Protein AF-A0A9W7BFM4-F1 (afdb_monomer_lite)

Foldseek 3Di:
DDPLVVQVVVCVVVVHDSVVVCVQCVPPVNVVVVVVVVVVVDDPPCDDPPWDADPNHTDDPVPDDCPVQVNQVSDPDDGPPVNVDDPPDPPPDPDDD

Organism: NCBI:txid1714386

pLDDT: mean 85.86, std 16.22, range [40.12, 97.94]

InterPro domains:
  IPR004911 Gamma interferon inducible lysosomal thiol reductase GILT [PTHR13234] (8-93)
  IPR036249 Thioredoxin-like superfamily [SSF52833] (7-59)

Radius of gyration: 19.41 Å; chains: 1; bounding box: 41×30×45 Å

Secondary structure (DSSP, 8-state):
--HHHHHHHHHHHTT--HHHHHHHHT-HHHHHHHHHHHHHHS-TT--SSS-EEETTEEE-TTT---HHHHHHHH--SS--GGGGS------------

Sequence (97 aa):
MAVDKAFETCATQQGLDWDGISACHDDPDKSWELQQAAAAATPSDHTYVPWVVIDGEQYDLDTETDFFGYICDAYTGDKPAACSGKFAKKIAKCENN

Structure (mmCIF, N/CA/C/O backbone):
data_AF-A0A9W7BFM4-F1
#
_entry.id   AF-A0A9W7BFM4-F1
#
loop_
_atom_site.group_PDB
_atom_site.id
_atom_site.type_symbol
_atom_site.label_atom_id
_atom_site.label_alt_id
_atom_site.label_comp_id
_atom_site.label_asym_id
_atom_site.label_entity_id
_atom_site.label_seq_id
_atom_site.pdbx_PDB_ins_code
_atom_site.Cartn_x
_atom_site.Cartn_y
_atom_site.Cartn_z
_atom_site.occupancy
_atom_site.B_iso_or_equiv
_atom_site.auth_seq_id
_atom_site.auth_comp_id
_atom_site.auth_asym_id
_atom_site.auth_atom_id
_atom_site.pdbx_PDB_model_num
ATOM 1 N N . MET A 1 1 ? 21.362 7.613 -1.841 1.00 44.12 1 MET A N 1
ATOM 2 C CA . MET A 1 1 ? 21.178 6.468 -0.924 1.00 44.12 1 MET A CA 1
ATOM 3 C C . MET A 1 1 ? 20.291 5.481 -1.657 1.00 44.12 1 MET A C 1
ATOM 5 O O . MET A 1 1 ? 19.280 5.910 -2.190 1.00 44.12 1 MET A O 1
ATOM 9 N N . ALA A 1 2 ? 20.762 4.244 -1.816 1.00 55.72 2 ALA A N 1
ATOM 10 C CA . ALA A 1 2 ? 20.205 3.239 -2.718 1.00 55.72 2 ALA A CA 1
ATOM 11 C C . ALA A 1 2 ? 18.837 2.758 -2.219 1.00 55.72 2 ALA A C 1
ATOM 13 O O . ALA A 1 2 ? 18.775 1.989 -1.261 1.00 55.72 2 ALA A O 1
ATOM 14 N N . VAL A 1 3 ? 17.765 3.248 -2.842 1.00 62.84 3 VAL A N 1
ATOM 15 C CA . VAL A 1 3 ? 16.386 2.779 -2.627 1.00 62.84 3 VAL A CA 1
ATOM 16 C C . VAL A 1 3 ? 16.328 1.246 -2.765 1.00 62.84 3 VAL A C 1
ATOM 18 O O . VAL A 1 3 ? 15.753 0.568 -1.916 1.00 62.84 3 VAL A O 1
ATOM 21 N N . ASP A 1 4 ? 17.102 0.709 -3.705 1.00 76.62 4 ASP A N 1
ATOM 22 C CA . ASP A 1 4 ? 17.273 -0.722 -3.974 1.00 76.62 4 ASP A CA 1
ATOM 23 C C . ASP A 1 4 ? 17.753 -1.512 -2.747 1.00 76.62 4 ASP A C 1
ATOM 25 O O . ASP A 1 4 ? 17.254 -2.598 -2.470 1.00 76.62 4 ASP A O 1
ATOM 29 N N . LYS A 1 5 ? 18.649 -0.943 -1.925 1.00 89.62 5 LYS A N 1
ATOM 30 C CA . LYS A 1 5 ? 19.171 -1.633 -0.732 1.00 89.62 5 LYS A CA 1
ATOM 31 C C . LYS A 1 5 ? 18.110 -1.792 0.356 1.00 89.62 5 LYS A C 1
ATOM 33 O O . LYS A 1 5 ? 18.129 -2.776 1.100 1.00 89.62 5 LYS A O 1
ATOM 38 N N . ALA A 1 6 ? 17.211 -0.816 0.487 1.00 92.88 6 ALA A N 1
ATOM 39 C CA . ALA A 1 6 ? 16.106 -0.914 1.435 1.00 92.88 6 ALA A CA 1
ATOM 40 C C . ALA A 1 6 ? 15.126 -2.012 0.998 1.00 92.88 6 ALA A C 1
ATOM 42 O O . ALA A 1 6 ? 14.702 -2.814 1.829 1.00 92.88 6 ALA A O 1
ATOM 43 N N . PHE A 1 7 ? 14.829 -2.093 -0.301 1.00 93.50 7 PHE A N 1
ATOM 44 C CA . PHE A 1 7 ? 13.945 -3.116 -0.851 1.00 93.50 7 PHE A CA 1
ATOM 45 C C . PHE A 1 7 ? 14.534 -4.526 -0.748 1.00 93.50 7 PHE A C 1
ATOM 47 O O . PHE A 1 7 ? 13.859 -5.412 -0.226 1.00 93.50 7 PHE A O 1
ATOM 54 N N . GLU A 1 8 ? 15.801 -4.714 -1.123 1.00 95.25 8 GLU A N 1
ATOM 55 C CA . GLU A 1 8 ? 16.514 -5.992 -0.991 1.00 95.25 8 GLU A CA 1
ATOM 56 C C . GLU A 1 8 ? 16.527 -6.489 0.459 1.00 95.25 8 GLU A C 1
ATOM 58 O O . GLU A 1 8 ? 16.219 -7.651 0.739 1.00 95.25 8 GLU A O 1
ATOM 63 N N . THR A 1 9 ? 16.839 -5.592 1.402 1.00 96.12 9 THR A N 1
ATOM 64 C CA . THR A 1 9 ? 16.893 -5.932 2.830 1.00 96.12 9 THR A CA 1
ATOM 65 C C . THR A 1 9 ? 15.528 -6.401 3.328 1.00 96.12 9 THR A C 1
ATOM 67 O O . THR A 1 9 ? 15.437 -7.443 3.978 1.00 96.12 9 THR A O 1
ATOM 70 N N . CYS A 1 10 ? 14.467 -5.655 3.016 1.00 96.00 10 CYS A N 1
ATOM 71 C CA . CYS A 1 10 ? 13.109 -6.006 3.421 1.00 96.00 10 CYS A CA 1
ATOM 72 C C . CYS A 1 10 ? 12.651 -7.323 2.786 1.00 96.00 10 CYS A C 1
ATOM 74 O O . CYS A 1 10 ? 12.144 -8.186 3.500 1.00 96.00 10 CYS A O 1
ATOM 76 N N . ALA A 1 11 ? 12.869 -7.510 1.481 1.00 96.31 11 ALA A N 1
ATOM 77 C CA . ALA A 1 11 ? 12.5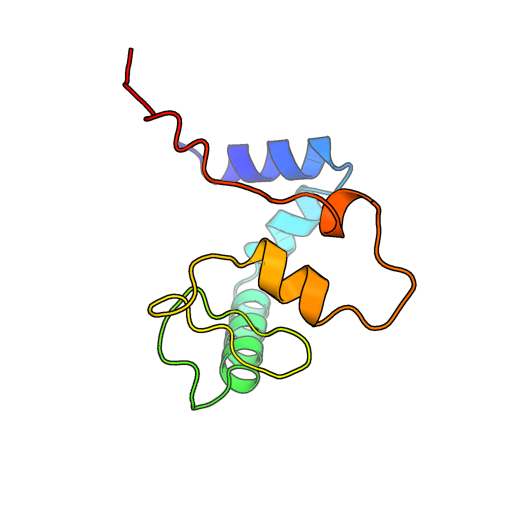12 -8.740 0.778 1.00 96.31 11 ALA A CA 1
ATOM 78 C C . ALA A 1 11 ? 13.199 -9.956 1.417 1.00 96.31 11 ALA A C 1
ATOM 80 O O . ALA A 1 11 ? 12.529 -10.908 1.821 1.00 96.31 11 ALA A O 1
ATOM 81 N N . THR A 1 12 ? 14.514 -9.866 1.631 1.00 95.44 12 THR A N 1
ATOM 82 C CA . THR A 1 12 ? 15.309 -10.946 2.231 1.00 95.44 12 THR A CA 1
ATOM 83 C C . THR A 1 12 ? 14.855 -11.270 3.655 1.00 95.44 12 THR A C 1
ATOM 85 O O . THR A 1 12 ? 14.734 -12.441 4.013 1.00 95.44 12 THR A O 1
ATOM 88 N N . GLN A 1 13 ? 14.552 -10.257 4.477 1.00 97.56 13 GLN A N 1
ATOM 89 C CA . GLN A 1 13 ? 14.046 -10.461 5.842 1.00 97.56 13 GLN A CA 1
ATOM 90 C C . GLN A 1 13 ? 12.703 -11.199 5.880 1.00 97.56 13 GLN A C 1
ATOM 92 O O . GLN A 1 13 ? 12.447 -11.936 6.831 1.00 97.56 13 GLN A O 1
ATOM 97 N N . GLN A 1 14 ? 11.862 -11.012 4.862 1.00 97.38 14 GLN A N 1
ATOM 98 C CA . GLN A 1 14 ? 10.589 -11.723 4.722 1.00 97.38 14 GLN A CA 1
ATOM 99 C C . GLN A 1 14 ? 10.730 -13.064 3.978 1.00 97.38 14 GLN A C 1
ATOM 101 O O . GLN A 1 14 ? 9.731 -13.747 3.762 1.00 97.38 14 GLN A O 1
ATOM 106 N N . GLY A 1 15 ? 11.950 -13.460 3.589 1.00 97.12 15 GLY A N 1
ATOM 107 C CA . GLY A 1 15 ? 12.202 -14.682 2.821 1.00 97.12 15 GLY A CA 1
ATOM 108 C C . GLY A 1 15 ? 11.698 -14.620 1.376 1.00 97.12 15 GLY A C 1
ATOM 109 O O . GLY A 1 15 ? 11.435 -15.662 0.779 1.00 97.12 15 GLY A O 1
ATOM 110 N N . LEU A 1 16 ? 11.529 -13.415 0.829 1.00 97.44 16 LEU A N 1
ATOM 111 C CA . LEU A 1 16 ? 11.138 -13.188 -0.559 1.00 97.44 16 LEU A CA 1
ATOM 112 C C . LEU A 1 16 ? 12.372 -13.140 -1.468 1.00 97.44 16 LEU A C 1
ATOM 114 O O . LEU A 1 16 ? 13.440 -12.683 -1.062 1.00 97.44 16 LEU A O 1
ATOM 118 N N . ASP A 1 17 ? 12.200 -13.587 -2.711 1.00 97.06 17 ASP A N 1
ATOM 119 C CA . ASP A 1 17 ? 13.238 -13.553 -3.742 1.00 97.06 17 ASP A CA 1
ATOM 120 C C . ASP A 1 17 ? 13.433 -12.128 -4.279 1.00 97.06 17 ASP A C 1
ATOM 122 O O . ASP A 1 17 ? 12.607 -11.607 -5.034 1.00 97.06 17 ASP A O 1
ATOM 126 N N . TRP A 1 18 ? 14.532 -11.492 -3.872 1.00 95.25 18 TRP A N 1
ATOM 127 C CA . TRP A 1 18 ? 14.882 -10.148 -4.322 1.00 95.25 18 TRP A CA 1
ATOM 128 C C . TRP A 1 18 ? 15.184 -10.082 -5.822 1.00 95.25 18 TRP A C 1
ATOM 130 O O . TRP A 1 18 ? 14.755 -9.133 -6.482 1.00 95.25 18 TRP A O 1
ATOM 140 N N . ASP A 1 19 ? 15.879 -11.076 -6.373 1.00 95.44 19 ASP A N 1
ATOM 141 C CA . ASP A 1 19 ? 16.273 -11.062 -7.784 1.00 95.44 19 ASP A CA 1
ATOM 142 C C . ASP A 1 19 ? 15.025 -11.152 -8.674 1.00 95.44 19 ASP A C 1
ATOM 144 O O . ASP A 1 19 ? 14.895 -10.423 -9.657 1.00 95.44 19 ASP A O 1
ATOM 148 N N . GLY A 1 20 ? 14.045 -11.970 -8.276 1.00 95.75 20 GLY A N 1
ATOM 149 C CA . GLY A 1 20 ? 12.737 -12.030 -8.926 1.00 95.75 20 GLY A CA 1
ATOM 150 C C . GLY A 1 20 ? 11.933 -10.725 -8.828 1.00 95.75 20 GLY A C 1
ATOM 151 O O . GLY A 1 20 ? 11.343 -10.291 -9.821 1.00 95.75 20 GLY A O 1
ATOM 152 N N . ILE A 1 21 ? 11.909 -10.079 -7.655 1.00 94.50 21 ILE A N 1
ATOM 153 C CA . ILE A 1 21 ? 11.185 -8.810 -7.447 1.00 94.50 21 ILE A CA 1
ATOM 154 C C . ILE A 1 21 ? 11.810 -7.683 -8.272 1.00 94.50 21 ILE A C 1
ATOM 156 O O . ILE A 1 21 ? 11.091 -6.988 -8.992 1.00 94.50 21 ILE A O 1
ATOM 160 N N . SER A 1 22 ? 13.130 -7.512 -8.185 1.00 94.00 22 SER A N 1
ATOM 161 C CA . SER A 1 22 ? 13.861 -6.466 -8.908 1.00 94.00 22 SER A CA 1
ATOM 162 C C . SER A 1 22 ? 13.757 -6.654 -10.420 1.00 94.00 22 SER A C 1
ATOM 164 O O . SER A 1 22 ? 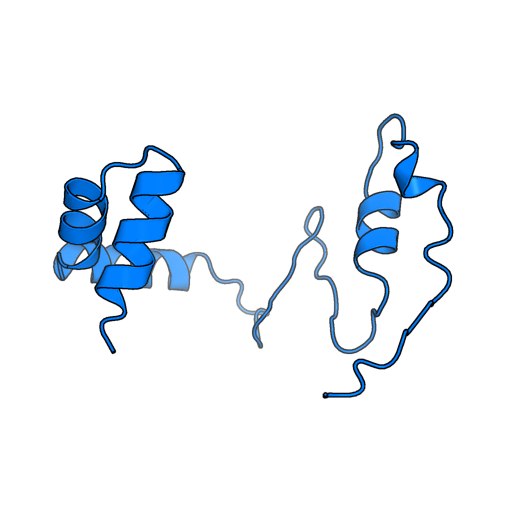13.388 -5.714 -11.116 1.00 94.00 22 SER A O 1
ATOM 166 N N . ALA A 1 23 ? 13.923 -7.880 -10.928 1.00 94.88 23 ALA A N 1
ATOM 167 C CA . ALA A 1 23 ? 13.738 -8.169 -12.350 1.00 94.88 23 ALA A CA 1
ATOM 168 C C . ALA A 1 23 ? 12.305 -7.896 -12.845 1.00 94.88 23 ALA A C 1
ATOM 170 O O . ALA A 1 23 ? 12.118 -7.536 -14.003 1.00 94.88 23 ALA A O 1
ATOM 171 N N . CYS A 1 24 ? 11.286 -8.078 -11.998 1.00 93.62 24 CYS A N 1
ATOM 172 C CA . CYS A 1 24 ? 9.901 -7.748 -12.338 1.00 93.62 24 CYS A CA 1
ATOM 173 C C . CYS A 1 24 ? 9.655 -6.231 -12.351 1.00 93.62 24 CYS A C 1
ATOM 175 O O . CYS A 1 24 ? 9.044 -5.722 -13.286 1.00 93.62 24 CYS A O 1
ATOM 177 N N . HIS A 1 25 ? 10.144 -5.520 -11.333 1.00 91.62 25 HIS A N 1
ATOM 178 C CA . HIS A 1 25 ? 10.027 -4.066 -11.209 1.00 91.62 25 HIS A CA 1
ATOM 179 C C . HIS A 1 25 ? 10.770 -3.326 -12.332 1.00 91.62 25 HIS A C 1
ATOM 181 O O . HIS A 1 25 ? 10.238 -2.380 -12.915 1.00 91.62 25 HIS A O 1
ATOM 187 N N . ASP A 1 26 ? 11.980 -3.778 -12.663 1.00 92.31 26 ASP A N 1
ATOM 188 C CA . ASP A 1 26 ? 12.853 -3.121 -13.640 1.00 92.31 26 ASP A CA 1
ATOM 189 C C . ASP A 1 26 ? 12.493 -3.464 -15.097 1.00 92.31 26 ASP A C 1
ATOM 191 O O . ASP A 1 26 ? 13.053 -2.880 -16.026 1.00 92.31 26 ASP A O 1
ATOM 195 N N . ASP A 1 27 ? 11.550 -4.387 -15.317 1.00 96.75 27 ASP A N 1
ATOM 196 C CA . ASP A 1 27 ? 10.992 -4.696 -16.634 1.00 96.75 27 ASP A CA 1
ATOM 197 C C . ASP A 1 27 ? 10.007 -3.583 -17.054 1.00 96.75 27 ASP A C 1
ATOM 199 O O . ASP A 1 27 ? 8.926 -3.452 -16.465 1.00 96.75 27 ASP A O 1
ATOM 203 N N . PRO A 1 28 ? 10.346 -2.759 -18.064 1.00 96.31 28 PRO A N 1
ATOM 204 C CA . PRO A 1 28 ? 9.554 -1.584 -18.411 1.00 96.31 28 PRO A CA 1
ATOM 205 C C . PRO A 1 28 ? 8.175 -1.936 -18.980 1.00 96.31 28 PRO A C 1
ATOM 207 O O . PRO A 1 28 ? 7.219 -1.196 -18.737 1.00 96.31 28 PRO A O 1
ATOM 210 N N . ASP A 1 29 ? 8.051 -3.056 -19.697 1.00 97.50 29 ASP A N 1
ATOM 211 C CA . ASP A 1 29 ? 6.787 -3.467 -20.311 1.00 97.50 29 ASP A CA 1
ATOM 212 C C . ASP A 1 29 ? 5.808 -3.941 -19.232 1.00 97.50 29 ASP A C 1
ATOM 214 O O . ASP A 1 29 ? 4.648 -3.518 -19.2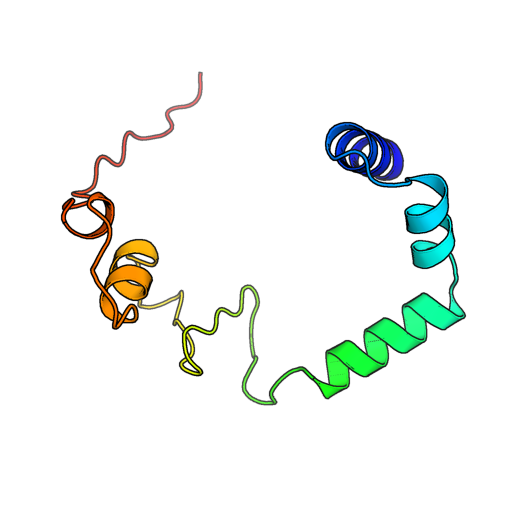11 1.00 97.50 29 ASP A O 1
ATOM 218 N N . LYS A 1 30 ? 6.292 -4.744 -18.275 1.00 96.00 30 LYS A N 1
ATOM 219 C CA . LYS A 1 30 ? 5.480 -5.180 -17.128 1.00 96.00 30 LYS A CA 1
ATOM 220 C C . LYS A 1 30 ? 5.109 -4.020 -16.220 1.00 96.00 30 LYS A C 1
ATOM 222 O O . LYS A 1 30 ? 3.951 -3.901 -15.826 1.00 96.00 30 LYS A O 1
ATOM 227 N N . SER A 1 31 ? 6.062 -3.142 -15.914 1.00 94.31 31 SER A N 1
ATOM 228 C CA . SER A 1 31 ? 5.794 -1.949 -15.110 1.00 94.31 31 SER A CA 1
ATOM 229 C C . SER A 1 31 ? 4.722 -1.066 -15.748 1.00 94.31 31 SER A C 1
ATOM 231 O O . SER A 1 31 ? 3.835 -0.567 -15.052 1.00 94.31 31 SER A O 1
ATOM 233 N N . TRP A 1 32 ? 4.738 -0.922 -17.075 1.00 96.44 32 TRP A N 1
ATOM 234 C CA . TRP A 1 32 ? 3.701 -0.193 -17.799 1.00 96.44 32 TRP A CA 1
ATOM 235 C C . TRP A 1 32 ? 2.339 -0.901 -17.780 1.00 96.44 32 TRP A C 1
ATOM 237 O O . TRP A 1 32 ? 1.309 -0.259 -17.555 1.00 96.44 32 TRP A O 1
ATOM 247 N N . GLU A 1 33 ? 2.307 -2.218 -17.981 1.00 97.06 33 GLU A N 1
ATOM 248 C CA . GLU A 1 33 ? 1.078 -3.012 -17.885 1.00 97.06 33 GLU A CA 1
ATOM 249 C C . GLU A 1 33 ? 0.425 -2.876 -16.500 1.00 97.06 33 GLU A C 1
ATOM 251 O O . GLU A 1 33 ? -0.774 -2.593 -16.410 1.00 97.06 33 GLU A O 1
ATOM 256 N N . LEU A 1 34 ? 1.214 -2.978 -15.423 1.00 95.88 34 LEU A N 1
ATOM 257 C CA . LEU A 1 34 ? 0.724 -2.790 -14.057 1.00 95.88 34 LEU A CA 1
ATOM 258 C C . LEU A 1 34 ? 0.148 -1.388 -13.832 1.00 95.88 34 LEU A C 1
ATOM 260 O O . LEU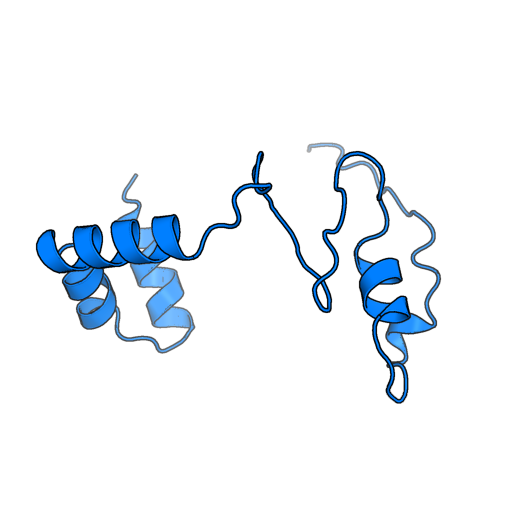 A 1 34 ? -0.906 -1.261 -13.208 1.00 95.88 34 LEU A O 1
ATOM 264 N N . GLN A 1 35 ? 0.799 -0.338 -14.341 1.00 96.12 35 GLN A N 1
ATOM 265 C CA . GLN A 1 35 ? 0.291 1.032 -14.207 1.00 96.12 35 GLN A CA 1
ATOM 266 C C . GLN A 1 35 ? -1.059 1.214 -14.910 1.00 96.12 35 GLN A C 1
ATOM 268 O O . GLN A 1 35 ? -1.971 1.814 -14.339 1.00 96.12 35 GLN A O 1
ATOM 273 N N . GLN A 1 36 ? -1.218 0.665 -16.116 1.00 97.94 36 GLN A N 1
ATOM 274 C CA . GLN A 1 36 ? -2.493 0.714 -16.835 1.00 97.94 36 GLN A CA 1
ATOM 275 C C . GLN A 1 36 ? -3.593 -0.060 -16.101 1.00 97.94 36 GLN A C 1
ATOM 277 O O . GLN A 1 36 ? -4.712 0.438 -15.970 1.00 97.94 36 GLN A O 1
ATOM 282 N N . ALA A 1 37 ? -3.277 -1.251 -15.585 1.00 97.56 37 ALA A N 1
ATOM 283 C CA . ALA A 1 37 ? -4.222 -2.050 -14.814 1.00 97.56 37 ALA A CA 1
ATOM 284 C C . ALA A 1 37 ? -4.655 -1.333 -13.523 1.00 97.56 37 ALA A C 1
ATOM 286 O O .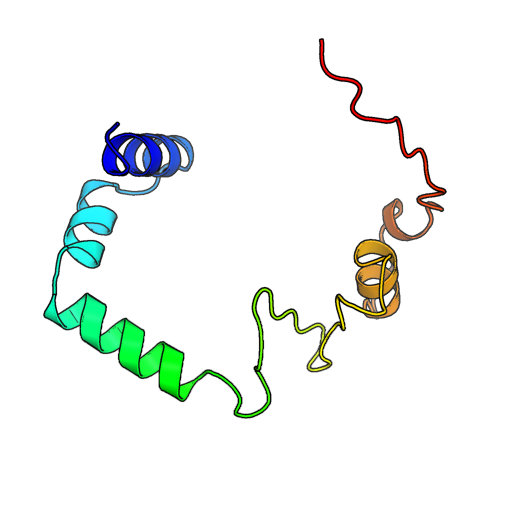 ALA A 1 37 ? -5.846 -1.285 -13.217 1.00 97.56 37 ALA A O 1
ATOM 287 N N . ALA A 1 38 ? -3.715 -0.715 -12.801 1.00 95.31 38 ALA A N 1
ATOM 288 C CA . ALA A 1 38 ? -4.006 0.065 -11.601 1.00 95.31 38 ALA A CA 1
ATOM 289 C C . ALA A 1 38 ? -4.872 1.297 -11.910 1.00 95.31 38 ALA A C 1
ATOM 291 O O . ALA A 1 38 ? -5.825 1.574 -11.181 1.00 95.31 38 ALA A O 1
ATOM 292 N N . ALA A 1 39 ? -4.593 2.002 -13.011 1.00 94.69 39 ALA A N 1
ATOM 293 C CA . ALA A 1 39 ? -5.413 3.125 -13.460 1.00 94.69 39 ALA A CA 1
ATOM 294 C C . ALA A 1 39 ? -6.847 2.685 -13.799 1.00 94.69 39 ALA A C 1
ATOM 296 O O . ALA A 1 39 ? -7.798 3.343 -13.390 1.00 94.69 39 ALA A O 1
ATOM 297 N N . ALA A 1 40 ? -7.014 1.550 -14.484 1.00 96.31 40 ALA A N 1
ATOM 298 C CA . ALA A 1 40 ? -8.331 1.002 -14.813 1.00 96.31 40 ALA A CA 1
ATOM 299 C C . ALA A 1 40 ? -9.108 0.507 -13.579 1.00 96.31 40 ALA A C 1
ATOM 301 O O . ALA A 1 40 ? -10.335 0.580 -13.557 1.00 96.31 40 ALA A O 1
ATOM 302 N N . ALA A 1 41 ? -8.405 0.004 -12.561 1.00 93.94 41 ALA A N 1
ATOM 303 C CA . ALA A 1 41 ? -8.999 -0.453 -11.307 1.00 93.94 41 ALA A CA 1
ATOM 304 C C . ALA A 1 41 ? -9.294 0.688 -10.319 1.00 93.94 41 ALA A C 1
ATOM 306 O O . ALA A 1 41 ? -9.993 0.469 -9.331 1.00 93.94 41 ALA A O 1
ATOM 307 N N . THR A 1 42 ? -8.759 1.888 -10.560 1.00 92.88 42 THR A N 1
ATOM 308 C CA . THR A 1 42 ? -8.962 3.049 -9.693 1.00 92.88 42 THR A CA 1
ATOM 309 C C . THR A 1 42 ? -10.364 3.630 -9.914 1.00 92.88 42 THR A C 1
ATOM 311 O O . THR A 1 42 ? -10.669 4.058 -11.029 1.00 92.88 42 THR A O 1
ATOM 314 N N . PRO A 1 43 ? -11.229 3.668 -8.881 1.00 91.44 43 PRO A N 1
ATOM 315 C CA . PRO A 1 43 ? -12.562 4.255 -8.989 1.00 91.44 43 PRO A CA 1
ATOM 316 C C . PRO A 1 43 ? -12.519 5.736 -9.382 1.00 91.44 43 PRO A C 1
ATOM 318 O O . PRO A 1 43 ? -11.604 6.461 -8.998 1.00 91.44 43 PRO A O 1
ATOM 321 N N . SER A 1 44 ? -13.520 6.218 -10.122 1.00 91.88 44 SER A N 1
ATOM 322 C CA . SER A 1 44 ? -13.551 7.613 -10.598 1.00 91.88 44 SER A CA 1
ATOM 323 C C . SER A 1 44 ? -13.682 8.658 -9.483 1.00 91.88 44 SER A C 1
ATOM 325 O O . SER A 1 44 ? -13.398 9.831 -9.706 1.00 91.88 44 SER A O 1
ATOM 327 N N . ASP A 1 45 ? -14.164 8.249 -8.312 1.00 91.00 45 ASP A N 1
ATOM 328 C CA . ASP A 1 45 ? -14.319 9.060 -7.102 1.00 91.00 45 ASP A CA 1
ATOM 329 C C . ASP A 1 45 ? -13.071 9.059 -6.203 1.00 91.00 45 ASP A C 1
ATOM 331 O O . ASP A 1 45 ? -12.984 9.882 -5.290 1.00 91.00 45 ASP A O 1
ATOM 335 N N . HIS A 1 46 ? -12.073 8.217 -6.494 1.00 92.19 46 HIS A N 1
ATOM 336 C CA . HIS A 1 46 ? -10.772 8.237 -5.829 1.00 92.19 46 HIS A CA 1
ATOM 337 C C . HIS A 1 46 ? -10.013 9.521 -6.206 1.00 92.19 46 HIS A C 1
ATOM 339 O O . HIS A 1 46 ? -9.362 9.614 -7.247 1.00 92.19 46 HIS A O 1
ATOM 345 N N . THR A 1 47 ? -10.116 10.538 -5.348 1.00 91.44 47 THR A N 1
ATOM 346 C CA . THR A 1 47 ? -9.639 11.910 -5.620 1.00 91.44 47 THR A CA 1
ATOM 347 C C . THR A 1 47 ? -8.355 12.290 -4.885 1.00 91.44 47 THR A C 1
ATOM 349 O O . THR A 1 47 ? -7.733 13.299 -5.221 1.00 91.44 47 THR A O 1
ATOM 352 N N . TYR A 1 48 ? -7.933 11.494 -3.903 1.00 90.94 48 TYR A N 1
ATOM 353 C CA . TYR A 1 48 ? -6.745 11.741 -3.091 1.00 90.94 48 TYR A CA 1
ATOM 354 C C . TYR A 1 48 ? -6.146 10.440 -2.561 1.00 90.94 48 TYR A C 1
ATOM 356 O O . TYR A 1 48 ? -6.826 9.424 -2.483 1.00 90.94 48 TYR A O 1
ATOM 364 N N . VAL A 1 49 ? -4.881 10.496 -2.138 1.00 92.38 49 VAL A N 1
ATOM 365 C CA . VAL A 1 49 ? -4.205 9.398 -1.436 1.00 92.38 49 VAL A CA 1
ATOM 366 C C . VAL A 1 49 ? -3.779 9.832 -0.023 1.00 92.38 49 VAL A C 1
ATOM 368 O O . VAL A 1 49 ? -3.383 10.988 0.145 1.00 92.38 49 VAL A O 1
ATOM 371 N N . PRO A 1 50 ? -3.785 8.927 0.977 1.00 91.62 50 PRO A N 1
ATOM 372 C CA . PRO A 1 50 ? -4.249 7.540 0.884 1.00 91.62 50 PRO A CA 1
ATOM 373 C C . PRO A 1 50 ? -5.778 7.440 0.734 1.00 91.62 50 PRO A C 1
ATOM 375 O O . PRO A 1 50 ? -6.505 8.258 1.281 1.00 91.62 50 PRO A O 1
ATOM 378 N N . TRP A 1 51 ? -6.252 6.433 -0.008 1.00 92.88 51 TRP A N 1
ATOM 379 C CA . TRP A 1 51 ? -7.675 6.118 -0.186 1.00 92.88 51 TRP A CA 1
ATOM 380 C C . TRP A 1 51 ? -7.963 4.759 0.424 1.00 92.88 51 TRP A C 1
ATOM 382 O O . TRP A 1 51 ? -7.424 3.744 -0.024 1.00 92.88 51 TRP A O 1
ATOM 392 N N . VAL A 1 52 ? -8.768 4.747 1.479 1.00 93.19 52 VAL A N 1
ATOM 393 C CA . VAL A 1 52 ? -9.014 3.544 2.267 1.00 93.19 52 VAL A CA 1
ATOM 394 C C . VAL A 1 52 ? -10.467 3.137 2.110 1.00 93.19 52 VAL A C 1
ATOM 396 O O . VAL A 1 52 ? -11.364 3.961 2.250 1.00 93.19 52 VAL A O 1
ATOM 399 N N . VAL A 1 53 ? -10.687 1.861 1.800 1.00 92.56 53 VAL A N 1
ATOM 400 C CA . VAL A 1 53 ? -12.016 1.273 1.631 1.00 92.56 53 VAL A CA 1
ATOM 401 C C . VAL A 1 53 ? -12.139 0.098 2.590 1.00 92.56 53 VAL A C 1
ATOM 403 O O . VAL A 1 53 ? -11.289 -0.794 2.586 1.00 92.56 53 VAL A O 1
ATOM 406 N N . ILE A 1 54 ? -13.186 0.100 3.409 1.00 92.88 54 ILE A N 1
ATOM 407 C CA . ILE A 1 54 ? -13.501 -0.950 4.379 1.00 92.88 54 ILE A CA 1
ATOM 408 C C . ILE A 1 54 ? -14.899 -1.460 4.033 1.00 92.88 54 ILE A C 1
ATOM 410 O O . ILE A 1 54 ? -15.846 -0.684 3.993 1.00 92.88 54 ILE A O 1
ATOM 414 N N . ASP A 1 55 ? -15.016 -2.750 3.707 1.00 90.94 55 ASP A N 1
ATOM 415 C CA . ASP A 1 55 ? -16.273 -3.392 3.283 1.00 90.94 55 ASP A CA 1
ATOM 416 C C . ASP A 1 55 ? -17.036 -2.653 2.162 1.00 90.94 55 ASP A C 1
ATOM 418 O O . ASP A 1 55 ? -18.259 -2.700 2.063 1.00 90.94 55 ASP A O 1
ATOM 422 N N . GLY A 1 56 ? -16.294 -2.005 1.260 1.00 89.56 56 GLY A N 1
ATOM 423 C CA . GLY A 1 56 ? -16.847 -1.267 0.122 1.00 89.56 56 GLY A CA 1
ATOM 424 C C . GLY A 1 56 ? -17.218 0.187 0.424 1.00 89.56 56 GLY A C 1
ATOM 425 O O . GLY A 1 56 ? -17.539 0.918 -0.510 1.00 89.56 56 GLY A O 1
ATOM 426 N N . GLU A 1 57 ? -17.120 0.627 1.680 1.00 90.00 57 GLU A N 1
ATOM 427 C CA . GLU A 1 57 ? -17.316 2.020 2.077 1.00 90.00 57 GLU A CA 1
ATOM 428 C C . GLU A 1 57 ? -15.977 2.750 2.189 1.00 90.00 57 GLU A C 1
ATOM 430 O O . GLU A 1 57 ? -14.987 2.220 2.703 1.00 90.00 57 GLU A O 1
ATOM 435 N N . GLN A 1 58 ? -15.931 3.976 1.673 1.00 92.25 58 GLN A N 1
ATOM 436 C CA . GLN A 1 58 ? -14.745 4.813 1.761 1.00 92.25 58 GLN A CA 1
ATOM 437 C C . GLN A 1 58 ? -14.610 5.382 3.176 1.00 92.25 58 GLN A C 1
ATOM 439 O O . GLN A 1 58 ? -15.549 5.962 3.716 1.00 92.25 58 GLN A O 1
ATOM 444 N N . TYR A 1 59 ? -13.430 5.205 3.766 1.00 93.00 59 TYR A N 1
ATOM 445 C CA . TYR A 1 59 ? -13.069 5.800 5.044 1.00 93.00 59 TYR A CA 1
ATOM 446 C C . TYR A 1 59 ? -12.502 7.200 4.797 1.00 93.00 59 TYR A C 1
ATOM 448 O O . TYR A 1 59 ? -11.403 7.349 4.249 1.00 93.00 59 TYR A O 1
ATOM 456 N N . ASP A 1 60 ? -13.258 8.219 5.199 1.00 90.38 60 ASP A N 1
ATOM 457 C CA . ASP A 1 60 ? -12.898 9.618 4.997 1.00 90.38 60 ASP A CA 1
ATOM 458 C C . ASP A 1 60 ? -11.857 10.077 6.024 1.00 90.38 60 ASP A C 1
ATOM 460 O O . ASP A 1 60 ? -12.164 10.347 7.182 1.00 90.38 60 ASP A O 1
ATOM 464 N N . LEU A 1 61 ? -10.607 10.202 5.586 1.00 87.88 61 LEU A N 1
ATOM 465 C CA . LEU A 1 61 ? -9.488 10.598 6.444 1.00 87.88 61 LEU A CA 1
ATOM 466 C C . LEU A 1 61 ? -9.546 12.056 6.918 1.00 87.88 61 LEU A C 1
ATOM 468 O O . LEU A 1 61 ? -8.844 12.396 7.874 1.00 87.88 61 LEU A O 1
ATOM 472 N N . ASP A 1 62 ? -10.348 12.909 6.276 1.00 86.50 62 ASP A N 1
ATOM 473 C CA . ASP A 1 62 ? -10.499 14.305 6.694 1.00 86.50 62 ASP A CA 1
ATOM 474 C C . ASP A 1 62 ? -11.460 14.438 7.884 1.00 86.50 62 ASP A C 1
ATOM 476 O O . ASP A 1 62 ? -11.321 15.358 8.699 1.00 86.50 62 ASP A O 1
ATOM 480 N N . THR A 1 63 ? -12.428 13.524 8.005 1.00 87.25 63 THR A N 1
ATOM 481 C CA . THR A 1 63 ? -13.478 13.579 9.035 1.00 87.25 63 THR A CA 1
ATOM 482 C C . THR A 1 63 ? -13.350 12.483 10.093 1.00 87.25 63 THR A C 1
ATOM 484 O O . THR A 1 63 ? -13.645 12.735 11.266 1.00 87.25 63 THR A O 1
ATOM 487 N N . GLU A 1 64 ? -12.832 11.311 9.731 1.00 85.25 64 GLU A N 1
ATOM 488 C CA . GLU A 1 64 ? -12.696 10.159 10.613 1.00 85.25 64 GLU A CA 1
ATOM 489 C C . GLU A 1 64 ? -11.288 10.058 11.214 1.00 85.25 64 GLU A C 1
ATOM 491 O O . GLU A 1 64 ? -10.269 9.956 10.528 1.00 85.25 64 GLU A O 1
ATOM 496 N N . THR A 1 65 ? -11.216 10.013 12.547 1.00 86.25 65 THR A N 1
ATOM 497 C CA . THR A 1 65 ? -9.934 9.981 13.285 1.00 86.25 65 THR A CA 1
ATOM 498 C C . THR A 1 65 ? -9.678 8.676 14.036 1.00 86.25 65 THR A C 1
ATOM 500 O O . THR A 1 65 ? -8.608 8.517 14.627 1.00 86.25 65 THR A O 1
ATOM 503 N N . ASP A 1 66 ? -10.633 7.741 14.011 1.00 89.56 66 ASP A N 1
ATOM 504 C CA . ASP A 1 66 ? -10.551 6.448 14.694 1.00 89.56 66 ASP A CA 1
ATOM 505 C C . ASP A 1 66 ? -10.679 5.280 13.711 1.00 89.56 66 ASP A C 1
ATOM 507 O O . ASP A 1 66 ? -11.651 4.526 13.699 1.00 89.56 66 ASP A O 1
ATOM 511 N N . PHE A 1 67 ? -9.640 5.116 12.892 1.00 91.62 67 PHE A N 1
ATOM 512 C CA . PHE A 1 67 ? -9.548 4.032 11.917 1.00 91.62 67 PHE A CA 1
ATOM 513 C C . PHE A 1 67 ? -9.690 2.646 12.563 1.00 91.62 67 PHE A C 1
ATOM 515 O O . PHE A 1 67 ? -10.309 1.744 12.003 1.00 91.62 67 PHE A O 1
ATOM 522 N N . PHE A 1 68 ? -9.136 2.472 13.766 1.00 91.88 68 PHE A N 1
ATOM 523 C CA . PHE A 1 68 ? -9.210 1.204 14.484 1.00 91.88 68 PHE A CA 1
ATOM 524 C C . PHE A 1 68 ? -10.638 0.907 14.958 1.00 91.88 68 PHE A C 1
ATOM 526 O O . PHE A 1 68 ? -11.122 -0.212 14.777 1.00 91.88 68 PHE A O 1
ATOM 533 N N . GLY A 1 69 ? -11.313 1.902 15.544 1.00 90.81 69 GLY A N 1
ATOM 534 C CA . GLY A 1 69 ? -12.719 1.804 15.927 1.00 90.81 69 GLY A CA 1
ATOM 535 C C . GLY A 1 69 ? -13.598 1.455 14.730 1.00 90.81 69 GLY A C 1
ATOM 536 O O . GLY A 1 69 ? -14.360 0.493 14.802 1.00 90.81 69 GLY A O 1
ATOM 537 N N . TYR A 1 70 ? -13.387 2.134 13.600 1.00 91.69 70 TYR A N 1
ATOM 538 C CA . TYR A 1 70 ? -14.113 1.867 12.360 1.00 91.69 70 TYR A CA 1
ATOM 539 C C . TYR A 1 70 ? -13.952 0.407 11.896 1.00 91.69 70 TYR A C 1
ATOM 541 O O . TYR A 1 70 ? -14.943 -0.257 11.599 1.00 91.69 70 TYR A O 1
ATOM 549 N N . ILE A 1 71 ? -12.729 -0.145 11.902 1.00 93.06 71 ILE A N 1
ATOM 550 C CA . ILE A 1 71 ? -12.499 -1.569 11.581 1.00 93.06 71 ILE A CA 1
ATOM 551 C C . ILE A 1 71 ? -13.272 -2.486 12.539 1.00 93.06 71 ILE A C 1
ATOM 553 O O . ILE A 1 71 ? -13.891 -3.465 12.118 1.00 93.06 71 ILE A O 1
ATOM 557 N N . CYS A 1 72 ? -13.224 -2.196 13.839 1.00 93.12 72 CYS A N 1
ATOM 558 C CA . CYS A 1 72 ? -13.916 -2.995 14.846 1.00 93.12 72 CYS A CA 1
ATOM 559 C C . CYS A 1 72 ? -15.440 -2.920 14.732 1.00 93.12 72 CYS A C 1
ATOM 561 O O . CYS A 1 72 ? -16.119 -3.874 15.124 1.00 93.12 72 CYS A O 1
ATOM 563 N N . ASP A 1 73 ? -15.980 -1.818 14.226 1.00 90.88 73 ASP A N 1
ATOM 564 C CA . ASP A 1 73 ? -17.407 -1.650 13.972 1.00 90.88 73 ASP A CA 1
ATOM 565 C C . ASP A 1 73 ? -17.849 -2.364 12.694 1.00 90.88 73 ASP A C 1
ATOM 567 O O . ASP A 1 73 ? -18.890 -3.024 12.721 1.00 90.88 73 ASP A O 1
ATOM 571 N N . ALA A 1 74 ? -17.023 -2.342 11.643 1.00 92.56 74 ALA A N 1
ATOM 572 C CA . ALA A 1 74 ? -17.254 -3.098 10.412 1.00 92.56 74 ALA A CA 1
ATOM 573 C C . ALA A 1 74 ? -17.210 -4.626 10.631 1.00 92.56 74 ALA A C 1
ATOM 575 O O . ALA A 1 74 ? -17.921 -5.384 9.974 1.00 92.56 74 ALA A O 1
ATOM 576 N N . TYR A 1 75 ? -16.417 -5.112 11.594 1.00 93.00 75 TYR A N 1
ATOM 577 C CA . TYR A 1 75 ? -16.280 -6.548 11.837 1.00 93.00 75 TYR A CA 1
ATOM 578 C C . TYR A 1 75 ? -17.563 -7.196 12.392 1.00 93.00 75 TYR A C 1
ATOM 580 O O . TYR A 1 75 ? -17.994 -6.932 13.519 1.00 93.00 75 TYR A O 1
ATOM 588 N N . THR A 1 76 ? -18.132 -8.122 11.615 1.00 93.69 76 THR A N 1
ATOM 589 C CA . THR A 1 76 ? -19.420 -8.786 11.898 1.00 93.69 76 THR A CA 1
ATOM 590 C C . THR A 1 76 ? -19.314 -10.096 12.691 1.00 93.69 76 THR A C 1
ATOM 592 O O . THR A 1 76 ? -20.337 -10.645 13.100 1.00 93.69 76 THR A O 1
ATOM 595 N N . GLY A 1 77 ? -18.101 -10.611 12.916 1.00 93.31 77 GLY A N 1
ATOM 596 C CA . GLY A 1 77 ? -17.857 -11.837 13.686 1.00 93.31 77 GLY A CA 1
ATOM 597 C C . GLY A 1 77 ? -17.664 -11.609 15.192 1.00 93.31 77 GLY A C 1
ATOM 598 O O . GLY A 1 77 ? -17.900 -10.522 15.721 1.00 93.31 77 GLY A O 1
ATOM 599 N N . ASP A 1 78 ? -17.152 -12.633 15.886 1.00 94.94 78 ASP A N 1
ATOM 600 C CA . ASP A 1 78 ? -16.781 -12.543 17.307 1.00 94.94 78 ASP A CA 1
ATOM 601 C C . ASP A 1 78 ? -15.622 -11.559 17.506 1.00 94.94 78 ASP A C 1
ATOM 603 O O . ASP A 1 78 ? -14.465 -11.862 17.191 1.00 94.94 78 ASP A O 1
ATOM 607 N N . LYS A 1 79 ? -15.939 -10.351 17.987 1.00 92.31 79 LYS A N 1
ATOM 608 C CA . LYS A 1 79 ? -14.973 -9.251 18.075 1.00 92.31 79 LYS A CA 1
ATOM 609 C C . LYS A 1 79 ? -13.761 -9.644 18.937 1.00 92.31 79 LYS A C 1
ATOM 611 O O . LYS A 1 79 ? -13.940 -10.030 20.096 1.00 92.31 79 LYS A O 1
ATOM 616 N N . PRO A 1 80 ? -12.522 -9.495 18.424 1.00 91.88 80 PRO A N 1
ATOM 617 C CA . PRO A 1 80 ? -11.319 -9.718 19.215 1.00 91.88 80 PRO A CA 1
ATOM 618 C C . PRO A 1 80 ? -11.283 -8.826 20.459 1.00 91.88 80 PRO A C 1
ATOM 620 O O . PRO A 1 80 ? -11.811 -7.714 20.458 1.00 91.88 80 PRO A O 1
ATOM 623 N N . ALA A 1 81 ? -10.565 -9.258 21.500 1.00 90.62 81 ALA A N 1
ATOM 624 C CA . ALA A 1 81 ? -10.419 -8.486 22.739 1.00 90.62 81 ALA A CA 1
ATOM 625 C C . ALA A 1 81 ? -9.901 -7.053 22.501 1.00 90.62 81 ALA A C 1
ATOM 627 O O . ALA A 1 81 ? -10.289 -6.127 23.212 1.00 90.62 81 ALA A O 1
ATOM 628 N N . ALA A 1 82 ? -9.080 -6.855 21.464 1.00 89.06 82 ALA A N 1
ATOM 629 C CA . ALA A 1 82 ? -8.588 -5.539 21.066 1.00 89.06 82 ALA A CA 1
ATOM 630 C C . ALA A 1 82 ? -9.723 -4.557 20.707 1.00 89.06 82 ALA A C 1
ATOM 632 O O . ALA A 1 82 ? -9.623 -3.385 21.046 1.00 89.06 82 ALA A O 1
ATOM 633 N N . CYS A 1 83 ? -10.835 -5.029 20.132 1.00 89.62 83 CYS A N 1
ATOM 634 C CA . CYS A 1 83 ? -12.000 -4.199 19.799 1.00 89.62 83 CYS A CA 1
ATOM 635 C C . CYS A 1 83 ? -12.830 -3.763 21.012 1.00 89.62 83 CYS A C 1
ATOM 637 O O . CYS A 1 83 ? -13.675 -2.883 20.905 1.00 89.62 83 CYS A O 1
ATOM 639 N N . SER A 1 84 ? -12.599 -4.368 22.178 1.00 80.00 84 SER A N 1
ATOM 640 C CA . SER A 1 84 ? -13.244 -3.961 23.434 1.00 80.00 84 SER A CA 1
ATOM 641 C C . SER A 1 84 ? -12.446 -2.880 24.177 1.00 80.00 84 SER A C 1
ATOM 643 O O . SER A 1 84 ? -12.904 -2.345 25.190 1.00 80.00 84 SER A O 1
ATOM 645 N N . GLY A 1 85 ? -11.235 -2.565 23.704 1.00 64.38 85 GLY A N 1
ATOM 646 C CA . GLY A 1 85 ? -10.381 -1.538 24.278 1.00 64.38 85 GLY A CA 1
ATOM 647 C C . GLY A 1 85 ? -10.810 -0.156 23.808 1.00 64.38 85 GLY A C 1
ATOM 648 O O . GLY A 1 85 ? -10.731 0.156 22.626 1.00 64.38 85 GLY A O 1
ATOM 649 N N . LYS A 1 86 ? -11.195 0.726 24.737 1.00 53.84 86 LYS A N 1
ATOM 650 C CA . LYS A 1 86 ? -11.174 2.162 24.448 1.00 53.84 86 LYS A CA 1
ATOM 651 C C . LYS A 1 86 ? -9.713 2.527 24.188 1.00 53.84 86 LYS A C 1
ATOM 653 O O . LYS A 1 86 ? -8.952 2.650 25.150 1.00 53.84 86 LYS A O 1
ATOM 658 N N . PHE A 1 87 ? -9.322 2.745 22.934 1.00 54.75 87 PHE A N 1
ATOM 659 C CA . PHE A 1 87 ? -8.089 3.465 22.594 1.00 54.75 87 PHE A CA 1
ATOM 660 C C . PHE A 1 87 ? -8.286 4.941 22.961 1.00 54.75 87 PHE A C 1
ATOM 662 O O . PHE A 1 87 ? -8.239 5.846 22.136 1.00 54.75 87 PHE A O 1
ATOM 669 N N . ALA A 1 88 ? -8.582 5.201 24.236 1.00 48.38 88 ALA A N 1
ATOM 670 C CA . ALA A 1 88 ? -8.675 6.533 24.781 1.00 48.38 88 ALA A CA 1
ATOM 671 C C . ALA A 1 88 ? -7.289 7.156 24.632 1.00 48.38 88 ALA A C 1
ATOM 673 O O . ALA A 1 88 ? -6.352 6.753 25.323 1.00 48.38 88 ALA A O 1
ATOM 674 N N . LYS A 1 89 ? -7.182 8.092 23.681 1.00 46.81 89 LYS A N 1
ATOM 675 C CA . LYS A 1 89 ? -6.058 8.999 23.427 1.00 46.81 89 LYS 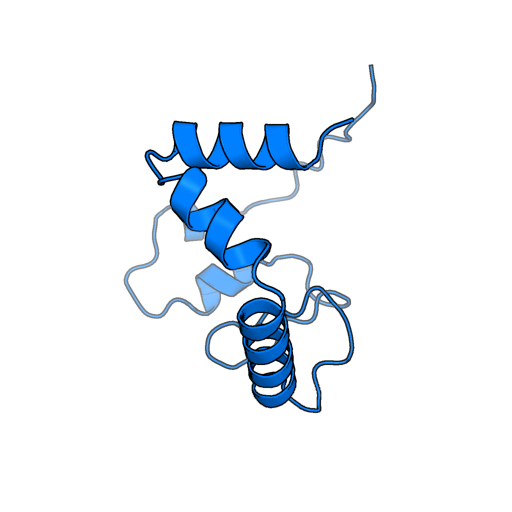A CA 1
ATOM 676 C C . LYS A 1 89 ? -5.088 9.073 24.609 1.00 46.81 89 LYS A C 1
ATOM 678 O O . LYS A 1 89 ? -5.240 9.902 25.503 1.00 46.81 89 LYS A O 1
ATOM 683 N N . LYS A 1 90 ? -4.011 8.294 24.554 1.00 46.41 90 LYS A N 1
ATOM 684 C CA . LYS A 1 90 ? -2.717 8.813 24.987 1.00 46.41 90 LYS A CA 1
ATOM 685 C C . LYS A 1 90 ? -2.021 9.293 23.731 1.00 46.41 90 LYS A C 1
ATOM 687 O O . LYS A 1 90 ? -1.216 8.580 23.147 1.00 46.41 90 LYS A O 1
ATOM 692 N N . ILE A 1 91 ? -2.335 10.525 23.334 1.00 54.31 91 ILE A N 1
ATOM 693 C CA . ILE A 1 91 ? -1.386 11.306 22.547 1.00 54.31 91 ILE A CA 1
ATOM 694 C C . ILE A 1 91 ? -0.237 11.606 23.517 1.00 54.31 91 ILE A C 1
ATOM 696 O O . ILE A 1 91 ? -0.201 12.648 24.166 1.00 54.31 91 ILE A O 1
ATOM 700 N N . ALA A 1 92 ? 0.658 10.637 23.709 1.00 51.47 92 ALA A N 1
ATOM 701 C CA . ALA A 1 92 ? 1.980 10.942 24.213 1.00 51.47 92 ALA A CA 1
ATOM 702 C C . ALA A 1 92 ? 2.650 11.695 23.068 1.00 51.47 92 ALA A C 1
ATOM 704 O O . ALA A 1 92 ? 3.001 11.112 22.047 1.00 51.47 92 ALA A O 1
ATOM 705 N N . LYS A 1 93 ? 2.686 13.020 23.209 1.00 45.41 93 LYS A N 1
ATOM 706 C CA . LYS A 1 93 ? 3.435 13.941 22.362 1.00 45.41 93 LYS A CA 1
ATOM 707 C C . LYS A 1 93 ? 4.770 13.283 21.995 1.00 45.41 93 LYS A C 1
ATOM 709 O O . LYS A 1 93 ? 5.542 12.949 22.892 1.00 45.41 93 LYS A O 1
ATOM 714 N N . CYS A 1 94 ? 5.037 13.077 20.707 1.00 48.84 94 CYS A N 1
ATOM 715 C CA . CYS A 1 94 ? 6.398 12.830 20.248 1.00 48.84 94 CYS A CA 1
ATOM 716 C C . CYS A 1 94 ? 7.167 14.140 20.461 1.00 48.84 94 CYS A C 1
ATOM 718 O O . CYS A 1 94 ? 7.207 14.999 19.584 1.00 48.84 94 CYS A O 1
ATOM 720 N N . GLU A 1 95 ? 7.675 14.355 21.673 1.00 45.00 95 GLU A N 1
ATOM 721 C CA . GLU A 1 95 ? 8.709 15.354 21.910 1.00 45.00 95 GLU A CA 1
ATOM 722 C C . GLU A 1 95 ? 10.036 14.727 21.501 1.00 45.00 95 GLU A C 1
ATOM 724 O O . GLU A 1 95 ? 10.477 13.730 22.070 1.00 45.00 95 GLU A O 1
ATOM 729 N N . ASN A 1 96 ? 10.606 15.299 20.446 1.00 48.00 96 ASN A N 1
ATOM 730 C CA . ASN A 1 96 ? 11.937 15.008 19.944 1.00 48.00 96 ASN A CA 1
ATOM 731 C C . ASN A 1 96 ? 12.973 15.168 21.071 1.00 48.00 96 ASN A C 1
ATOM 733 O O . ASN A 1 96 ? 13.046 16.242 21.671 1.00 48.00 96 ASN A O 1
ATOM 737 N N . ASN A 1 97 ? 13.783 14.133 21.298 1.00 40.12 97 ASN A N 1
ATOM 738 C CA . ASN A 1 97 ? 15.150 14.274 21.806 1.00 40.12 97 ASN A CA 1
ATOM 739 C C . ASN A 1 97 ? 16.106 14.114 20.627 1.00 40.12 97 ASN A C 1
ATOM 741 O O . ASN A 1 97 ? 15.922 13.123 19.884 1.00 40.12 97 ASN A O 1
#